Protein AF-A0A6M0ING3-F1 (afdb_monomer_lite)

Sequence (65 aa):
MILTIETLRDYKQVMAVIETQLAKGSANMTETDLAELQRLSLLAEHYEEEHYPMPVELATLPEMI

Organism: NCBI:txid1987381

pLDDT: mean 84.03, std 13.48, range [51.22, 94.81]

Foldseek 3Di:
DDPADDDPVSLVVLVVLLVVLCVCPPVRDDPVSVVSNVNSVVRNVVVCCVVPPDPPPPPPPPPPD

Structure (mmCIF, N/CA/C/O backbone):
data_AF-A0A6M0ING3-F1
#
_entry.id   AF-A0A6M0ING3-F1
#
loop_
_atom_site.group_PDB
_atom_site.id
_atom_site.type_symbol
_atom_site.label_atom_id
_atom_site.label_alt_id
_atom_site.label_comp_id
_atom_site.label_asym_id
_atom_site.label_entity_id
_atom_site.label_seq_id
_atom_site.pdbx_PDB_ins_code
_atom_site.Cartn_x
_atom_site.Cartn_y
_atom_site.Cartn_z
_atom_site.occupancy
_atom_site.B_iso_or_equiv
_atom_site.auth_seq_id
_atom_site.auth_comp_id
_atom_site.auth_asym_id
_atom_site.auth_atom_id
_atom_site.pdbx_PDB_model_num
ATOM 1 N N . MET A 1 1 ? -5.221 -13.105 1.084 1.00 63.22 1 MET A N 1
ATOM 2 C CA . MET A 1 1 ? -4.110 -12.462 1.810 1.00 63.22 1 MET A CA 1
ATOM 3 C C . MET A 1 1 ? -2.957 -12.337 0.826 1.00 63.22 1 MET A C 1
ATOM 5 O O . MET A 1 1 ? -2.551 -13.358 0.288 1.00 63.22 1 MET A O 1
ATOM 9 N N . ILE A 1 2 ? -2.544 -11.113 0.487 1.00 73.75 2 ILE A N 1
ATOM 10 C CA . ILE A 1 2 ? -1.454 -10.855 -0.474 1.00 73.75 2 ILE A CA 1
ATOM 11 C C . ILE A 1 2 ? -0.140 -10.959 0.295 1.00 73.75 2 ILE A C 1
ATOM 13 O O . ILE A 1 2 ? 0.023 -10.231 1.268 1.00 73.75 2 ILE A O 1
ATOM 17 N N . LEU A 1 3 ? 0.746 -11.878 -0.086 1.00 80.88 3 LEU A N 1
ATOM 18 C CA . LEU A 1 3 ? 1.998 -12.146 0.637 1.00 80.88 3 LEU A CA 1
ATOM 19 C C . LEU A 1 3 ? 3.214 -11.459 0.002 1.00 80.88 3 LEU A C 1
ATOM 21 O O . LEU A 1 3 ? 4.159 -11.149 0.716 1.00 80.88 3 LEU A O 1
ATOM 25 N N . THR A 1 4 ? 3.162 -11.200 -1.303 1.00 86.38 4 THR A N 1
ATOM 26 C CA . THR A 1 4 ? 4.194 -10.528 -2.102 1.00 86.38 4 THR A CA 1
ATOM 27 C C . THR A 1 4 ? 3.524 -9.663 -3.172 1.00 86.38 4 THR A C 1
ATOM 29 O O . THR A 1 4 ? 2.361 -9.893 -3.519 1.00 86.38 4 THR A O 1
ATOM 32 N N . ILE A 1 5 ? 4.238 -8.654 -3.675 1.00 92.00 5 ILE A N 1
ATOM 33 C CA . ILE A 1 5 ? 3.818 -7.831 -4.813 1.00 92.00 5 ILE A CA 1
ATOM 34 C C . ILE A 1 5 ? 4.829 -8.068 -5.930 1.00 92.00 5 ILE A C 1
ATOM 36 O O . ILE A 1 5 ? 5.971 -7.646 -5.823 1.00 92.00 5 ILE A O 1
ATOM 40 N N . GLU A 1 6 ? 4.418 -8.763 -6.987 1.00 91.62 6 GLU A N 1
ATOM 41 C CA . GLU A 1 6 ? 5.308 -9.106 -8.111 1.00 91.62 6 GLU A CA 1
ATOM 42 C C . GLU A 1 6 ? 4.919 -8.366 -9.392 1.00 91.62 6 GLU A C 1
ATOM 44 O O . GLU A 1 6 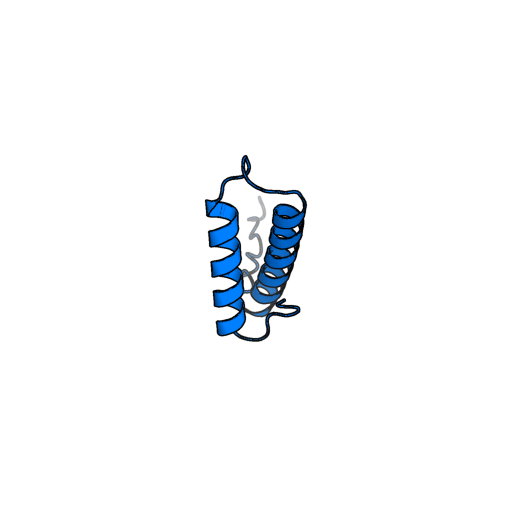? 5.702 -8.252 -10.333 1.00 91.62 6 GLU A O 1
ATOM 49 N N . THR A 1 7 ? 3.689 -7.852 -9.449 1.00 93.38 7 THR A N 1
ATOM 50 C CA . THR A 1 7 ? 3.162 -7.173 -10.627 1.00 93.38 7 THR A CA 1
ATOM 51 C C . THR A 1 7 ? 2.536 -5.833 -10.273 1.00 93.38 7 THR A C 1
ATOM 53 O O . THR A 1 7 ? 1.997 -5.633 -9.184 1.00 93.38 7 THR A O 1
ATOM 56 N N . LEU A 1 8 ? 2.483 -4.937 -11.262 1.00 92.62 8 LEU A N 1
ATOM 57 C CA . LEU A 1 8 ? 1.780 -3.656 -11.144 1.00 92.62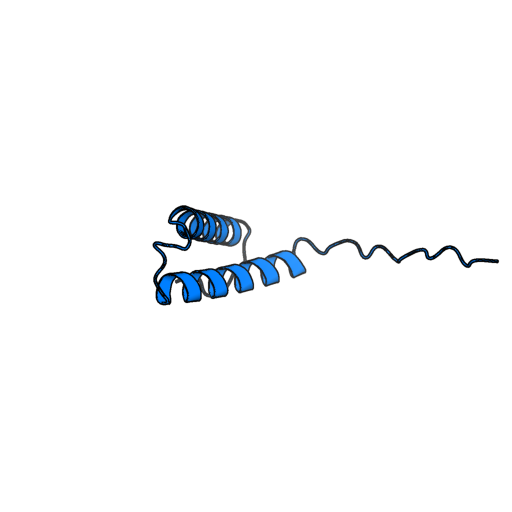 8 LEU A CA 1
ATOM 58 C C . LEU A 1 8 ? 0.296 -3.831 -10.776 1.00 92.62 8 LEU A C 1
ATOM 60 O O . LEU A 1 8 ? -0.305 -2.960 -10.150 1.00 92.62 8 LEU A O 1
ATOM 64 N N . ARG A 1 9 ? -0.326 -4.944 -11.183 1.00 94.00 9 ARG A N 1
ATOM 65 C CA . ARG A 1 9 ? -1.712 -5.248 -10.815 1.00 94.00 9 ARG A CA 1
ATOM 66 C C . ARG A 1 9 ? -1.827 -5.518 -9.316 1.00 94.00 9 ARG A C 1
ATOM 68 O O . ARG A 1 9 ? -2.743 -4.988 -8.694 1.00 94.00 9 ARG A O 1
ATOM 75 N N . ASP A 1 10 ? -0.910 -6.303 -8.761 1.00 93.50 10 ASP A N 1
ATOM 76 C CA . ASP A 1 10 ? -0.904 -6.633 -7.334 1.00 93.50 10 ASP A CA 1
ATOM 77 C C . ASP A 1 10 ? -0.619 -5.376 -6.508 1.00 93.50 10 ASP A C 1
ATOM 79 O O . ASP A 1 10 ? -1.311 -5.122 -5.525 1.00 93.50 10 ASP A O 1
ATOM 83 N N . TYR A 1 11 ? 0.299 -4.528 -6.983 1.00 94.00 11 TYR A N 1
ATOM 84 C CA . TYR A 1 11 ? 0.594 -3.231 -6.377 1.00 94.00 11 TYR A CA 1
ATOM 85 C C . TYR A 1 11 ? -0.656 -2.344 -6.321 1.00 94.00 11 TYR A C 1
ATOM 87 O O . TYR A 1 11 ? -1.056 -1.894 -5.251 1.00 94.00 11 TYR A O 1
ATOM 95 N N . LYS A 1 12 ? -1.359 -2.171 -7.450 1.00 94.81 12 LYS A N 1
ATOM 96 C CA . LYS A 1 12 ? -2.618 -1.401 -7.498 1.00 94.81 12 LYS A CA 1
ATOM 97 C C . LYS A 1 12 ? -3.681 -1.959 -6.557 1.00 94.81 12 LYS A C 1
ATOM 99 O O . LYS A 1 12 ? -4.438 -1.197 -5.961 1.00 94.81 12 LYS A O 1
ATOM 104 N N . GLN A 1 13 ? -3.751 -3.281 -6.432 1.00 94.06 13 GLN A N 1
ATOM 105 C CA . GLN A 1 13 ? -4.700 -3.930 -5.540 1.00 94.06 13 GLN A CA 1
ATOM 106 C C . GLN A 1 13 ? -4.347 -3.689 -4.067 1.00 94.06 13 GLN A C 1
ATOM 108 O O . GLN A 1 13 ? -5.243 -3.395 -3.280 1.00 94.06 13 GLN A O 1
ATOM 113 N N . VAL A 1 14 ? -3.064 -3.756 -3.699 1.00 94.56 14 VAL A N 1
ATOM 114 C CA . VAL A 1 14 ? -2.579 -3.409 -2.354 1.00 94.56 14 VAL A CA 1
ATOM 115 C C . VAL A 1 14 ? -2.871 -1.946 -2.030 1.00 94.56 14 VAL A C 1
ATOM 117 O O . VAL A 1 14 ? -3.461 -1.672 -0.986 1.00 94.56 14 VAL A O 1
ATOM 120 N N . MET A 1 15 ? -2.566 -1.024 -2.944 1.00 94.75 15 MET A N 1
ATOM 121 C CA . MET A 1 15 ? -2.830 0.405 -2.755 1.00 94.75 15 MET A CA 1
ATOM 122 C C . MET A 1 15 ? -4.317 0.701 -2.544 1.00 94.75 15 MET A C 1
ATOM 124 O O . MET A 1 15 ? -4.671 1.413 -1.609 1.00 94.75 15 MET A O 1
ATOM 128 N N . ALA A 1 16 ? -5.209 0.075 -3.318 1.00 94.81 16 ALA A N 1
ATOM 129 C CA . ALA A 1 16 ? -6.652 0.233 -3.124 1.00 94.81 16 ALA A CA 1
ATOM 130 C C . ALA A 1 16 ? -7.129 -0.266 -1.742 1.00 94.81 16 ALA A C 1
ATOM 132 O O . ALA A 1 16 ? -8.046 0.305 -1.143 1.00 94.81 16 ALA A O 1
ATOM 133 N N . VAL A 1 17 ? -6.513 -1.329 -1.211 1.00 92.44 17 VAL A N 1
ATOM 134 C CA . VAL A 1 17 ? -6.825 -1.840 0.134 1.00 92.44 17 VAL A CA 1
ATOM 135 C C . VAL A 1 17 ? -6.313 -0.885 1.210 1.00 92.44 17 VAL A C 1
ATOM 137 O O . VAL A 1 17 ? -7.058 -0.591 2.145 1.00 92.44 17 VAL A O 1
ATOM 140 N N . ILE A 1 18 ? -5.090 -0.369 1.065 1.00 93.06 18 ILE A N 1
ATOM 141 C CA . ILE A 1 18 ? -4.512 0.651 1.952 1.00 93.06 18 ILE A CA 1
ATOM 142 C C . ILE A 1 18 ? -5.420 1.885 1.996 1.00 93.06 18 ILE A C 1
ATOM 144 O O . ILE A 1 18 ? -5.825 2.307 3.077 1.00 93.06 18 ILE A O 1
ATOM 148 N N . GLU A 1 19 ? -5.821 2.420 0.841 1.00 93.38 19 GL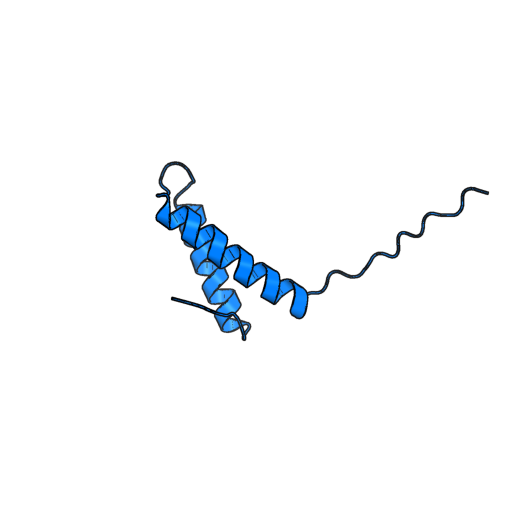U A N 1
ATOM 149 C CA . GLU A 1 19 ? -6.734 3.568 0.747 1.00 93.38 19 GLU A CA 1
ATOM 150 C C . GLU A 1 19 ? -8.069 3.297 1.445 1.00 93.38 19 GLU A C 1
ATOM 152 O O . GLU A 1 19 ? -8.560 4.131 2.205 1.00 93.38 19 GLU A O 1
ATOM 157 N N . THR A 1 20 ? -8.637 2.105 1.247 1.00 91.25 20 THR A N 1
ATOM 158 C CA . THR A 1 20 ? -9.885 1.700 1.906 1.00 91.25 20 THR A CA 1
ATOM 159 C C . THR A 1 20 ? -9.732 1.655 3.428 1.00 91.25 20 THR A C 1
ATOM 161 O O . THR A 1 20 ? -10.639 2.065 4.153 1.00 91.25 20 THR A O 1
ATOM 164 N N . GLN A 1 21 ? -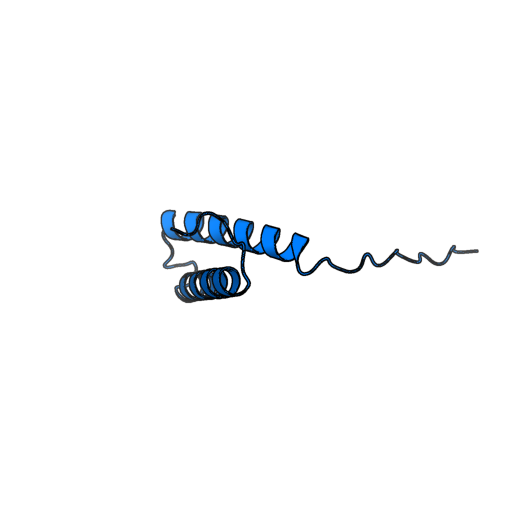8.598 1.163 3.935 1.00 89.44 21 GLN A N 1
ATOM 165 C CA . GLN A 1 21 ? -8.321 1.122 5.371 1.00 89.44 21 GLN A CA 1
ATOM 166 C C . GLN A 1 21 ? -8.115 2.524 5.949 1.00 89.44 21 GLN A C 1
ATOM 168 O O . GLN A 1 21 ? -8.708 2.844 6.977 1.00 89.44 21 GLN A O 1
ATOM 173 N N . LEU A 1 22 ? -7.359 3.381 5.262 1.00 89.56 22 LEU A N 1
ATOM 174 C CA . LEU A 1 22 ? -7.149 4.773 5.661 1.00 89.56 22 LEU A CA 1
ATOM 175 C C . LEU A 1 22 ? -8.458 5.574 5.660 1.00 89.56 22 LEU A C 1
ATOM 177 O O . LEU A 1 22 ? -8.684 6.382 6.561 1.00 89.56 22 LEU A O 1
ATOM 181 N N . ALA A 1 23 ? -9.356 5.308 4.708 1.00 91.94 23 ALA A N 1
ATOM 182 C CA . ALA A 1 23 ? -10.661 5.960 4.616 1.00 91.94 23 ALA A CA 1
ATOM 183 C C . ALA A 1 23 ? -11.583 5.669 5.815 1.00 91.94 23 ALA A C 1
ATOM 185 O O . ALA A 1 23 ? -12.462 6.479 6.110 1.00 91.94 23 ALA A O 1
ATOM 186 N N . LYS A 1 24 ? -11.380 4.560 6.547 1.00 86.38 24 LYS A N 1
ATOM 187 C CA . LYS A 1 24 ? -12.102 4.298 7.809 1.00 86.38 24 LYS A CA 1
ATOM 188 C C . LYS A 1 24 ? -11.791 5.354 8.879 1.00 86.38 24 LYS A C 1
ATOM 190 O O . LYS A 1 24 ? -12.620 5.598 9.758 1.00 86.38 24 LYS A O 1
ATOM 195 N N . GLY A 1 25 ? -10.618 5.985 8.793 1.00 85.00 25 GLY A N 1
ATOM 196 C CA . GLY A 1 25 ? -10.095 6.920 9.781 1.00 85.00 25 GLY A CA 1
ATOM 197 C C . GLY A 1 25 ? -9.541 6.205 11.014 1.00 85.00 25 GLY A C 1
ATOM 198 O O . GLY A 1 25 ? -10.101 5.215 11.484 1.00 85.00 25 GLY A O 1
ATOM 199 N N . SER A 1 26 ? -8.455 6.739 11.574 1.00 77.25 26 SER A N 1
ATOM 200 C CA . SER A 1 26 ? -7.718 6.126 12.692 1.00 77.25 26 SER A CA 1
ATOM 201 C C . SER A 1 26 ? -8.575 5.850 13.932 1.00 77.25 26 SER A C 1
ATOM 203 O O . SER A 1 26 ? -8.319 4.890 14.649 1.00 77.25 26 SER A O 1
ATOM 205 N N . ALA A 1 27 ? -9.628 6.639 14.159 1.00 81.88 27 ALA A N 1
ATOM 206 C CA . ALA A 1 27 ? -10.560 6.454 15.271 1.00 81.88 27 ALA A CA 1
ATOM 207 C C . ALA A 1 27 ? -11.440 5.191 15.159 1.00 81.88 27 ALA A C 1
ATOM 209 O O . ALA A 1 27 ? -12.005 4.763 16.161 1.00 81.88 27 ALA A O 1
ATOM 210 N N . ASN A 1 28 ? -11.560 4.600 13.964 1.00 87.69 28 ASN A N 1
ATOM 211 C CA . ASN A 1 28 ? -12.382 3.413 13.702 1.00 87.69 28 ASN A CA 1
ATOM 212 C C . ASN A 1 28 ? -11.548 2.178 13.324 1.00 87.69 28 ASN A C 1
ATOM 214 O O . ASN A 1 28 ? -12.111 1.168 12.900 1.00 87.69 28 ASN A O 1
ATOM 218 N N . MET A 1 29 ? -10.218 2.257 13.423 1.00 89.06 29 MET A N 1
ATOM 219 C CA . MET A 1 29 ? -9.334 1.137 13.110 1.00 89.06 29 MET A CA 1
ATOM 220 C C . MET A 1 29 ? -9.126 0.263 14.341 1.00 89.06 29 MET A C 1
ATOM 222 O O . MET A 1 29 ? -8.836 0.748 15.433 1.00 89.06 29 MET A O 1
ATOM 226 N N . THR A 1 30 ? -9.253 -1.045 14.152 1.00 90.81 30 THR A N 1
ATOM 227 C CA . THR A 1 30 ? -8.841 -2.026 15.157 1.00 90.81 30 THR A CA 1
ATOM 228 C C . THR A 1 30 ? -7.324 -2.228 15.119 1.00 90.81 30 THR A C 1
ATOM 230 O O . THR A 1 30 ? -6.667 -1.884 14.135 1.00 90.81 30 THR A O 1
ATOM 233 N N . GLU A 1 31 ? -6.752 -2.851 16.152 1.00 90.12 31 GLU A N 1
ATOM 234 C CA . GLU A 1 31 ? -5.338 -3.265 16.124 1.00 90.12 31 GLU A CA 1
ATOM 235 C C . GLU A 1 31 ? -5.030 -4.179 14.929 1.00 90.12 31 GLU A C 1
ATOM 237 O O . GLU A 1 31 ? -3.956 -4.097 14.339 1.00 90.12 31 GLU A O 1
ATOM 242 N N . THR A 1 32 ? -5.990 -5.014 14.521 1.00 89.62 32 THR A N 1
ATOM 243 C CA . THR A 1 32 ? -5.855 -5.873 13.340 1.00 89.62 32 THR A CA 1
ATOM 244 C C . THR A 1 32 ? -5.827 -5.068 12.042 1.00 89.62 32 THR A C 1
ATOM 246 O O . THR A 1 32 ? -5.025 -5.377 11.166 1.00 89.62 32 THR A O 1
ATOM 249 N N . ASP A 1 33 ? -6.655 -4.024 11.918 1.00 89.31 33 ASP A N 1
ATOM 250 C CA . ASP A 1 33 ? -6.603 -3.125 10.757 1.00 89.31 33 ASP A CA 1
ATOM 251 C C . ASP A 1 33 ? -5.251 -2.401 10.690 1.00 89.31 33 ASP A C 1
ATOM 253 O O . ASP A 1 33 ? -4.676 -2.283 9.615 1.00 89.31 33 ASP A O 1
ATOM 257 N N . LEU A 1 34 ? -4.719 -1.948 11.830 1.00 90.69 34 LEU A N 1
ATOM 258 C CA . LEU A 1 34 ? -3.414 -1.283 11.890 1.00 90.69 34 LEU A CA 1
ATOM 259 C C . LEU A 1 34 ? -2.265 -2.227 11.519 1.00 90.69 34 LEU A C 1
ATOM 261 O O . LEU A 1 34 ? -1.385 -1.843 10.751 1.00 90.69 34 LEU A O 1
ATOM 265 N N . ALA A 1 35 ? -2.286 -3.464 12.021 1.00 91.69 35 ALA A N 1
ATOM 266 C CA . ALA A 1 35 ? -1.285 -4.471 11.683 1.00 91.69 35 ALA A CA 1
ATOM 267 C C . ALA A 1 35 ? -1.318 -4.828 10.189 1.00 91.69 35 ALA A C 1
ATOM 269 O O . ALA A 1 35 ? -0.268 -4.955 9.559 1.00 91.69 35 ALA A O 1
ATOM 270 N N . GLU A 1 36 ? -2.513 -4.954 9.605 1.00 91.19 36 GLU A N 1
ATOM 271 C CA . GLU A 1 36 ? -2.656 -5.215 8.173 1.00 91.19 36 GLU A CA 1
ATOM 272 C C . GLU A 1 36 ? -2.217 -4.011 7.336 1.00 91.19 36 GLU A C 1
ATOM 274 O O . GLU A 1 36 ? -1.511 -4.201 6.348 1.00 91.19 36 GLU A O 1
ATOM 279 N N . LEU A 1 37 ? -2.555 -2.785 7.747 1.00 92.38 37 LEU A N 1
ATOM 280 C CA . LEU A 1 37 ? -2.095 -1.564 7.088 1.00 92.38 37 LEU A CA 1
ATOM 281 C C . LEU A 1 37 ? -0.567 -1.513 7.058 1.00 92.38 37 LEU A C 1
ATOM 283 O O . LEU A 1 37 ? 0.025 -1.340 5.999 1.00 92.38 37 LEU A O 1
ATOM 287 N N . GLN A 1 38 ? 0.073 -1.727 8.208 1.00 93.38 38 GLN A N 1
ATOM 288 C CA . GLN A 1 38 ? 1.527 -1.704 8.332 1.00 93.38 38 GLN A CA 1
ATOM 289 C C . GLN A 1 38 ? 2.188 -2.776 7.457 1.00 93.38 38 GLN A C 1
ATOM 291 O O . GLN A 1 38 ? 3.183 -2.511 6.783 1.00 93.38 38 GLN A O 1
ATOM 296 N N . ARG A 1 39 ? 1.605 -3.978 7.416 1.00 93.81 39 ARG A N 1
ATOM 297 C CA . ARG A 1 39 ? 2.074 -5.077 6.568 1.00 93.81 39 ARG A CA 1
ATOM 298 C C . ARG A 1 39 ? 1.953 -4.748 5.079 1.00 93.81 39 ARG A C 1
ATOM 300 O O . ARG A 1 39 ? 2.877 -5.026 4.321 1.00 93.81 39 ARG A O 1
ATOM 307 N N . LEU A 1 40 ? 0.821 -4.189 4.654 1.00 94.06 40 LEU A N 1
ATOM 308 C CA . LEU A 1 40 ? 0.585 -3.81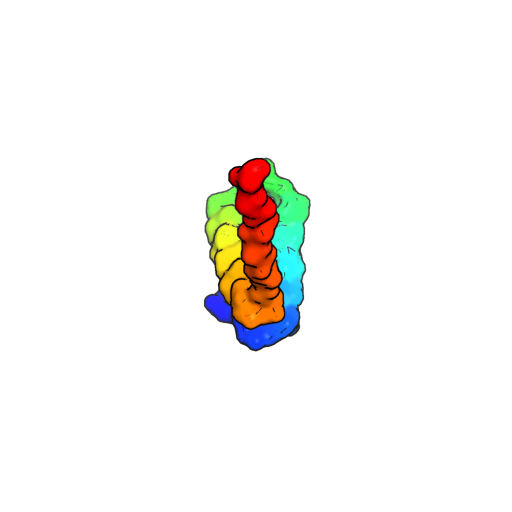1 3.260 1.00 94.06 40 LEU A CA 1
ATOM 309 C C . LEU A 1 40 ? 1.504 -2.665 2.823 1.00 94.06 40 LEU A C 1
ATOM 311 O O . LEU A 1 40 ? 2.030 -2.722 1.715 1.00 94.06 40 LEU A O 1
ATOM 315 N N . SER A 1 41 ? 1.749 -1.686 3.697 1.00 94.25 41 SER A N 1
ATOM 316 C CA . SER A 1 41 ? 2.683 -0.588 3.428 1.00 94.25 41 SER A CA 1
ATOM 317 C C . SER A 1 41 ? 4.110 -1.086 3.209 1.00 94.25 41 SER A C 1
ATOM 319 O O . SER A 1 41 ? 4.733 -0.685 2.236 1.00 94.25 41 SER A O 1
ATOM 321 N N . LEU A 1 42 ? 4.601 -2.013 4.041 1.00 94.56 42 LEU A N 1
ATOM 322 C CA . LEU A 1 42 ? 5.936 -2.607 3.865 1.00 94.56 42 LEU A CA 1
ATOM 323 C C . LEU A 1 42 ? 6.076 -3.362 2.536 1.00 94.56 42 LEU A C 1
ATOM 325 O O . LEU A 1 42 ? 7.119 -3.316 1.892 1.00 94.56 42 LEU A O 1
ATOM 329 N N . LEU A 1 43 ? 5.023 -4.065 2.108 1.00 93.81 43 LEU A N 1
ATOM 330 C CA . LEU A 1 43 ? 5.030 -4.744 0.811 1.00 93.81 43 LEU A CA 1
ATOM 331 C C . LEU A 1 43 ? 5.059 -3.752 -0.357 1.00 93.81 43 LEU A C 1
ATOM 333 O O . LEU A 1 43 ? 5.741 -4.007 -1.348 1.00 93.81 43 LEU A O 1
ATOM 337 N N . ALA A 1 44 ? 4.311 -2.651 -0.252 1.00 94.25 44 ALA A N 1
ATOM 338 C CA . ALA A 1 44 ? 4.299 -1.598 -1.261 1.00 94.25 44 ALA A CA 1
ATOM 339 C C . ALA A 1 44 ? 5.657 -0.888 -1.352 1.00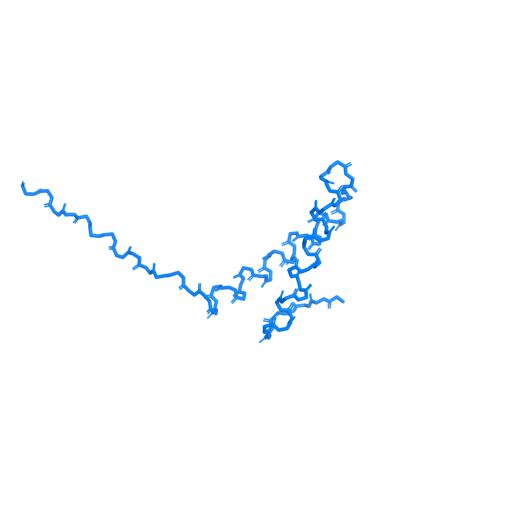 94.25 44 ALA A C 1
ATOM 341 O O . ALA A 1 44 ? 6.164 -0.728 -2.456 1.00 94.25 44 ALA A O 1
ATOM 342 N N . GLU A 1 45 ? 6.268 -0.556 -0.213 1.00 92.44 45 GLU A N 1
ATOM 343 C CA . GLU A 1 45 ? 7.595 0.067 -0.133 1.00 92.44 45 GLU A CA 1
ATOM 344 C C . GLU A 1 45 ? 8.659 -0.788 -0.830 1.00 92.44 45 GLU A C 1
ATOM 346 O O . GLU A 1 45 ? 9.339 -0.302 -1.726 1.00 92.44 45 GLU A O 1
ATOM 351 N N . HIS A 1 46 ? 8.733 -2.087 -0.524 1.00 91.31 46 HIS A N 1
ATOM 352 C CA . HIS A 1 46 ? 9.676 -2.981 -1.202 1.00 91.31 46 HIS A CA 1
ATOM 353 C C . HIS A 1 46 ? 9.458 -3.055 -2.717 1.00 91.31 46 HIS A C 1
ATOM 355 O O . HIS A 1 46 ? 10.420 -3.061 -3.484 1.00 91.31 46 HIS A O 1
ATOM 361 N N . TYR A 1 47 ? 8.201 -3.090 -3.168 1.00 92.31 47 TYR A N 1
ATOM 362 C CA . TYR A 1 47 ? 7.912 -3.050 -4.600 1.00 92.31 47 TYR A CA 1
ATOM 363 C C . TYR A 1 47 ? 8.385 -1.733 -5.232 1.00 92.31 47 TYR A C 1
ATOM 365 O O . TYR A 1 47 ? 8.950 -1.741 -6.327 1.00 92.31 47 TYR A O 1
ATOM 373 N N . GLU A 1 48 ? 8.174 -0.609 -4.546 1.00 91.06 48 GLU A N 1
ATOM 374 C CA . GLU A 1 48 ? 8.583 0.720 -5.000 1.00 91.06 48 GLU A CA 1
ATOM 375 C C . GLU A 1 48 ? 10.100 0.890 -5.046 1.00 91.06 48 GLU A C 1
ATOM 377 O O . GLU A 1 48 ? 10.602 1.446 -6.018 1.00 91.06 48 GLU A O 1
ATOM 382 N N . GLU A 1 49 ? 10.844 0.366 -4.074 1.00 89.44 49 GLU A N 1
ATOM 383 C CA . GLU A 1 49 ? 12.312 0.379 -4.085 1.00 89.44 49 GLU A CA 1
ATOM 384 C C . GLU A 1 49 ? 12.884 -0.308 -5.335 1.00 89.44 49 GLU A C 1
ATOM 386 O O . GLU A 1 49 ? 13.832 0.189 -5.946 1.00 89.44 49 GLU A O 1
ATOM 391 N N . GLU A 1 50 ? 12.290 -1.431 -5.745 1.00 88.38 50 GLU A N 1
ATOM 392 C CA . GLU A 1 50 ? 12.734 -2.189 -6.917 1.00 88.38 50 GLU A CA 1
ATOM 393 C C . GLU A 1 50 ? 12.289 -1.563 -8.250 1.00 88.38 50 GLU A C 1
ATOM 395 O O . GLU A 1 50 ? 13.012 -1.648 -9.246 1.00 88.38 50 GLU A O 1
ATOM 400 N N . HIS A 1 51 ? 11.106 -0.941 -8.294 1.00 88.00 51 HIS A N 1
ATOM 401 C CA . HIS A 1 51 ? 10.468 -0.501 -9.546 1.00 88.00 51 HIS A CA 1
ATOM 402 C C . HIS A 1 51 ? 10.534 1.010 -9.794 1.00 88.00 51 HIS A C 1
ATOM 404 O O . HIS A 1 51 ? 10.484 1.448 -10.947 1.00 88.00 51 HIS A O 1
ATOM 410 N N . TYR A 1 52 ? 10.648 1.806 -8.735 1.00 84.62 52 TYR A N 1
ATOM 411 C CA . TYR A 1 52 ? 10.691 3.267 -8.753 1.00 84.62 52 TYR A CA 1
ATOM 412 C C . TYR A 1 52 ? 11.863 3.791 -7.906 1.00 84.62 52 TYR A C 1
ATOM 414 O O . TYR A 1 52 ? 11.652 4.598 -6.998 1.00 84.62 52 TYR A O 1
ATOM 422 N N . PRO A 1 53 ? 13.112 3.369 -8.190 1.00 80.50 53 PRO A N 1
ATOM 423 C CA . PRO A 1 53 ? 14.260 3.831 -7.430 1.00 80.50 53 PRO A CA 1
ATOM 424 C C . PRO A 1 53 ? 14.363 5.354 -7.533 1.00 80.50 53 PRO A C 1
ATOM 426 O O . PRO A 1 53 ? 14.439 5.916 -8.632 1.00 80.50 53 PRO A O 1
ATOM 429 N N . MET A 1 54 ? 14.367 6.027 -6.382 1.00 71.69 54 MET A N 1
ATOM 430 C CA . MET A 1 54 ? 14.589 7.466 -6.342 1.00 71.69 54 MET A CA 1
ATOM 431 C C . MET A 1 54 ? 15.963 7.764 -6.953 1.00 71.69 54 MET A C 1
ATOM 433 O O . MET A 1 54 ? 16.948 7.117 -6.579 1.00 71.69 54 MET A O 1
ATOM 437 N N . PRO A 1 55 ? 16.066 8.723 -7.890 1.00 69.50 55 PRO A N 1
ATOM 438 C CA . PRO A 1 55 ? 17.364 9.146 -8.374 1.00 69.50 55 PRO A CA 1
ATOM 439 C C . PRO A 1 55 ? 18.171 9.629 -7.173 1.00 69.50 55 PRO A C 1
ATOM 441 O O . PRO A 1 55 ? 17.722 10.490 -6.416 1.00 69.50 55 PRO A O 1
ATOM 444 N N . VAL A 1 56 ? 19.356 9.048 -6.984 1.00 63.84 56 VAL A N 1
ATOM 445 C CA . VAL A 1 56 ? 20.323 9.566 -6.024 1.00 63.84 56 VAL A CA 1
ATOM 446 C C . VAL A 1 56 ? 20.681 10.958 -6.527 1.00 63.84 56 VAL A C 1
ATOM 448 O O . VAL A 1 56 ? 21.467 11.098 -7.467 1.00 63.84 56 VAL A O 1
ATOM 451 N N . GLU A 1 57 ? 20.084 11.999 -5.949 1.00 59.78 57 GLU A N 1
ATOM 452 C CA . GLU A 1 57 ? 20.688 13.319 -6.010 1.00 59.78 57 GLU A CA 1
ATOM 453 C C . GLU A 1 57 ? 22.029 13.159 -5.302 1.00 59.78 57 GLU A C 1
ATOM 455 O O . GLU A 1 57 ? 22.116 13.152 -4.073 1.00 59.78 57 GLU A O 1
ATOM 460 N N . LEU A 1 58 ? 23.090 12.930 -6.085 1.00 56.12 58 LEU A N 1
ATOM 461 C CA . LEU A 1 58 ? 24.440 13.209 -5.634 1.00 56.12 58 LEU A CA 1
ATOM 462 C C . LEU A 1 58 ? 24.362 14.649 -5.168 1.00 56.12 58 LEU A C 1
ATOM 464 O O . LEU A 1 58 ? 24.247 15.544 -6.003 1.00 56.12 58 LEU A O 1
ATOM 468 N N . ALA A 1 59 ? 24.317 14.850 -3.852 1.00 58.06 59 ALA A N 1
ATOM 469 C CA . ALA A 1 59 ? 24.360 16.164 -3.263 1.00 58.06 59 ALA A CA 1
ATOM 470 C C . ALA A 1 59 ? 25.634 16.810 -3.801 1.00 58.06 59 ALA A C 1
ATOM 472 O O . ALA A 1 59 ? 26.733 16.559 -3.308 1.00 58.06 59 ALA A O 1
ATOM 473 N N . THR A 1 60 ? 25.504 17.601 -4.864 1.00 55.28 60 THR A N 1
ATOM 474 C CA . THR A 1 60 ? 26.523 18.538 -5.285 1.00 55.28 60 THR A CA 1
ATOM 475 C C . THR A 1 60 ? 26.509 19.590 -4.196 1.00 55.28 60 THR A C 1
ATOM 477 O O . THR A 1 60 ? 25.859 20.621 -4.331 1.00 55.28 60 THR A O 1
ATOM 480 N N . LEU A 1 61 ? 27.142 19.284 -3.062 1.00 58.88 61 LEU A N 1
ATOM 481 C CA . LEU A 1 61 ? 27.672 20.301 -2.179 1.00 58.88 61 LEU A CA 1
ATOM 482 C C . LEU A 1 61 ? 28.637 21.082 -3.073 1.00 58.88 61 LEU A C 1
ATOM 484 O O . LEU A 1 61 ? 29.648 20.502 -3.477 1.00 58.88 61 LEU A O 1
ATOM 488 N N . PRO A 1 62 ? 28.338 22.330 -3.482 1.00 52.19 62 PRO A N 1
ATOM 489 C CA . PRO A 1 62 ? 29.387 23.139 -4.064 1.00 52.19 62 PRO A CA 1
ATOM 490 C C . PRO A 1 62 ? 30.464 23.238 -2.986 1.00 52.19 62 PRO A C 1
ATOM 492 O O . PRO A 1 62 ? 30.182 23.671 -1.866 1.00 52.19 62 PRO A O 1
ATOM 495 N N . GLU A 1 63 ? 31.666 22.751 -3.295 1.00 53.97 63 GLU A N 1
ATOM 496 C CA . GLU A 1 63 ? 32.840 23.004 -2.473 1.00 53.97 63 GLU A CA 1
ATOM 497 C C . GLU A 1 63 ? 32.874 24.513 -2.214 1.00 53.97 63 GLU A C 1
ATOM 499 O O . GLU A 1 63 ? 32.977 25.316 -3.143 1.00 53.97 63 GLU A O 1
ATOM 504 N N . MET A 1 64 ? 32.670 24.907 -0.957 1.00 52.81 64 MET A N 1
ATOM 505 C CA . MET A 1 64 ? 32.848 26.289 -0.539 1.00 52.81 64 MET A CA 1
ATOM 506 C C . MET A 1 64 ? 34.350 26.567 -0.578 1.00 52.81 64 MET A C 1
ATOM 508 O O . MET A 1 64 ? 35.063 26.221 0.364 1.00 52.81 64 MET A O 1
ATOM 512 N N . ILE A 1 65 ? 34.808 27.116 -1.706 1.00 51.22 65 ILE A N 1
ATOM 513 C CA . ILE A 1 65 ? 36.137 27.720 -1.878 1.00 51.22 65 ILE A CA 1
ATOM 514 C C . ILE A 1 65 ? 36.137 29.103 -1.226 1.00 51.22 65 ILE A C 1
ATOM 516 O O . ILE A 1 65 ? 35.163 29.857 -1.459 1.00 51.22 65 ILE A O 1
#

Radius of gyration: 16.98 Å; chains: 1; bounding box: 48×40×27 Å

Secondary structure (DSSP, 8-state):
------SHHHHHHHHHHHHHHHHT-GGG--HHHHHHHHHHHHHHHHHHHHHSPPP----------